Protein AF-A0A662ME35-F1 (afdb_monomer_lite)

Sequence (149 aa):
MRTAHGALLFLMISALLFSPSAVSDAGDVEVRGIPEDGRFVNPLNATVIYEDPGGDQATVSWILDGELVEEGYHIQRYIYPGKHNLTVRIENGNATVIERYFLLDPIPPPGWGEEPDRKGNELLFWSVFGAGALIFAAAAAWIWLRKAE

Structure (mmCIF, N/CA/C/O backbone):
data_AF-A0A662ME35-F1
#
_entry.id   AF-A0A662ME35-F1
#
loop_
_atom_site.group_PDB
_atom_site.id
_atom_site.type_symbol
_atom_site.label_atom_id
_atom_site.label_alt_id
_atom_site.label_comp_id
_atom_site.label_asym_id
_atom_site.label_entity_id
_atom_site.label_seq_id
_atom_site.pdbx_PDB_ins_code
_atom_site.Cartn_x
_atom_site.Cartn_y
_atom_site.Cartn_z
_atom_site.occupancy
_atom_site.B_iso_or_equiv
_atom_site.auth_seq_id
_atom_site.auth_comp_id
_atom_site.auth_asym_id
_atom_site.auth_atom_id
_atom_site.pdbx_PDB_model_num
ATOM 1 N N . MET A 1 1 ? -32.325 -41.000 -48.750 1.00 44.22 1 MET A N 1
ATOM 2 C CA . MET A 1 1 ? -30.963 -40.682 -49.233 1.00 44.22 1 MET A CA 1
ATOM 3 C C . MET A 1 1 ? -30.552 -39.346 -48.637 1.00 44.22 1 MET A C 1
ATOM 5 O O . MET A 1 1 ? -31.336 -38.412 -48.689 1.00 44.22 1 MET A O 1
ATOM 9 N N . ARG A 1 2 ? -29.398 -39.330 -47.965 1.00 45.84 2 ARG A N 1
ATOM 10 C CA . ARG A 1 2 ? -28.790 -38.207 -47.234 1.00 45.84 2 ARG A CA 1
ATOM 11 C C . ARG A 1 2 ? -28.033 -37.274 -48.187 1.00 45.84 2 ARG A C 1
ATOM 13 O O . ARG A 1 2 ? -27.289 -37.799 -49.004 1.00 45.84 2 ARG A O 1
ATOM 20 N N . THR A 1 3 ? -28.092 -35.966 -47.939 1.00 49.53 3 THR A N 1
ATOM 21 C CA . THR A 1 3 ? -27.040 -34.961 -48.235 1.00 49.53 3 THR A CA 1
ATOM 22 C C . THR A 1 3 ? -27.372 -33.706 -47.403 1.00 49.53 3 THR A C 1
ATOM 24 O O . THR A 1 3 ? -28.449 -33.147 -47.549 1.00 49.53 3 THR A O 1
ATOM 27 N N . ALA A 1 4 ? -26.691 -33.454 -46.275 1.00 45.53 4 ALA A N 1
ATOM 28 C CA . ALA A 1 4 ? -25.433 -32.690 -46.132 1.00 45.53 4 ALA A CA 1
ATOM 29 C C . ALA A 1 4 ? -25.625 -31.195 -46.486 1.00 45.53 4 ALA A C 1
ATOM 31 O O . ALA A 1 4 ? -25.846 -30.871 -47.642 1.00 45.53 4 ALA A O 1
ATOM 32 N N . HIS A 1 5 ? -25.825 -30.320 -45.489 1.00 47.62 5 HIS A N 1
ATOM 33 C CA . HIS A 1 5 ? -24.805 -29.530 -44.758 1.00 47.62 5 HIS A CA 1
ATOM 34 C C . HIS A 1 5 ? -24.275 -28.317 -45.539 1.00 47.62 5 HIS A C 1
ATOM 36 O O . HIS A 1 5 ? -23.724 -28.460 -46.622 1.00 47.62 5 HIS A O 1
ATOM 42 N N . GLY A 1 6 ? -24.379 -27.134 -44.927 1.00 42.69 6 GLY A N 1
ATOM 43 C CA . GLY A 1 6 ? -23.787 -25.897 -45.433 1.00 42.69 6 GLY A CA 1
ATOM 44 C C . GLY A 1 6 ? -24.026 -24.715 -44.496 1.00 42.69 6 GLY A C 1
ATOM 45 O O . GLY A 1 6 ? -24.664 -23.745 -44.886 1.00 42.69 6 GLY A O 1
ATOM 46 N N . ALA A 1 7 ? -23.571 -24.814 -43.243 1.00 50.91 7 ALA A N 1
ATOM 47 C CA . ALA A 1 7 ? -23.488 -23.665 -42.345 1.00 50.91 7 ALA A CA 1
ATOM 48 C C . ALA A 1 7 ? -22.246 -22.843 -42.724 1.00 50.91 7 ALA A C 1
ATOM 50 O O . ALA A 1 7 ? -21.119 -23.320 -42.599 1.00 50.91 7 ALA A O 1
ATOM 51 N N . LEU A 1 8 ? -22.465 -21.632 -43.233 1.00 51.22 8 LEU A N 1
ATOM 52 C CA . LEU A 1 8 ? -21.411 -20.692 -43.600 1.00 51.22 8 LEU A CA 1
ATOM 53 C C . LEU A 1 8 ? -20.933 -19.974 -42.325 1.00 51.22 8 LEU A C 1
ATOM 55 O O . LEU A 1 8 ? -21.588 -19.056 -41.837 1.00 51.22 8 LEU A O 1
ATOM 59 N N . LEU A 1 9 ? -19.818 -20.429 -41.754 1.00 48.69 9 LEU A N 1
ATOM 60 C CA . LEU A 1 9 ? -19.138 -19.769 -40.639 1.00 48.69 9 LEU A CA 1
ATOM 61 C C . LEU A 1 9 ? -18.216 -18.681 -41.209 1.00 48.69 9 LEU A C 1
ATOM 63 O O . LEU A 1 9 ? -17.213 -18.986 -41.852 1.00 48.69 9 LEU A O 1
ATOM 67 N N . PHE A 1 10 ? -18.571 -17.414 -41.003 1.00 44.53 10 PHE A N 1
ATOM 68 C CA . PHE A 1 10 ? -17.756 -16.267 -41.401 1.00 44.53 10 PHE A CA 1
ATOM 69 C C . PHE A 1 10 ? -16.682 -16.028 -40.330 1.00 44.53 10 PHE A C 1
ATOM 71 O O . PHE A 1 10 ? -16.975 -15.543 -39.239 1.00 44.53 10 PHE A O 1
ATOM 78 N N . LEU A 1 11 ? -15.442 -16.420 -40.622 1.00 49.62 11 LEU A N 1
ATOM 79 C CA . LEU A 1 11 ? -14.285 -16.240 -39.746 1.00 49.62 11 LEU A CA 1
ATOM 80 C C . LEU A 1 11 ? -13.530 -14.988 -40.217 1.00 49.62 11 LEU A C 1
ATOM 82 O O . LEU A 1 11 ? -12.777 -15.033 -41.186 1.00 49.62 11 LEU A O 1
ATOM 86 N N . MET A 1 12 ? -13.781 -13.847 -39.571 1.00 45.78 12 MET A N 1
ATOM 87 C CA . MET A 1 12 ? -12.988 -12.630 -39.769 1.00 45.78 12 MET A CA 1
ATOM 88 C C . MET A 1 12 ? -11.663 -12.793 -39.019 1.00 45.78 12 MET A C 1
ATOM 90 O O . MET A 1 12 ? -11.593 -12.599 -37.807 1.00 45.78 12 MET A O 1
ATOM 94 N N . ILE A 1 13 ? -10.613 -13.186 -39.739 1.00 47.09 13 ILE A N 1
ATOM 95 C CA . ILE A 1 13 ? -9.234 -13.133 -39.250 1.00 47.09 13 ILE A CA 1
ATOM 96 C C . ILE A 1 13 ? -8.767 -11.684 -39.405 1.00 47.09 13 ILE A C 1
ATOM 98 O O . ILE A 1 13 ? -8.378 -11.260 -40.492 1.00 47.09 13 ILE A O 1
ATOM 102 N N . SER A 1 14 ? -8.825 -10.910 -38.322 1.00 49.69 14 SER A N 1
ATOM 103 C CA . SER A 1 14 ? -8.124 -9.628 -38.244 1.00 49.69 14 SER A CA 1
ATOM 104 C C . SER A 1 14 ? -6.623 -9.899 -38.212 1.00 49.69 14 SER A C 1
ATOM 106 O O . SER A 1 14 ? -6.069 -10.282 -37.183 1.00 49.69 14 SER A O 1
ATOM 108 N N . ALA A 1 15 ? -5.964 -9.723 -39.356 1.00 42.25 15 ALA A N 1
ATOM 109 C CA . ALA A 1 15 ? -4.515 -9.670 -39.435 1.00 42.25 15 ALA A CA 1
ATOM 110 C C . ALA A 1 15 ? -4.035 -8.394 -38.723 1.00 42.25 15 ALA A C 1
ATOM 112 O O . ALA A 1 15 ? -4.117 -7.292 -39.265 1.00 42.25 15 ALA A O 1
ATOM 113 N N . LEU A 1 16 ? -3.573 -8.549 -37.481 1.00 42.66 16 LEU A N 1
ATOM 114 C CA . LEU A 1 16 ? -2.785 -7.543 -36.778 1.00 42.66 16 LEU A CA 1
ATOM 115 C C . LEU A 1 16 ? -1.498 -7.313 -37.575 1.00 42.66 16 LEU A C 1
ATOM 117 O O . LEU A 1 16 ? -0.634 -8.185 -37.660 1.00 42.66 16 LEU A O 1
ATOM 121 N N . LEU A 1 17 ? -1.401 -6.136 -38.188 1.00 43.69 17 LEU A N 1
ATOM 122 C CA . LEU A 1 17 ? -0.158 -5.598 -38.719 1.00 43.69 17 LEU A CA 1
ATOM 123 C C . LEU A 1 17 ? 0.825 -5.477 -37.550 1.00 43.69 17 LEU A C 1
ATOM 125 O O . LEU A 1 17 ? 0.705 -4.579 -36.719 1.00 43.69 17 LEU A O 1
ATOM 129 N N . PHE A 1 18 ? 1.782 -6.400 -37.474 1.00 39.28 18 PHE A N 1
ATOM 130 C CA . PHE A 1 18 ? 2.988 -6.203 -36.684 1.00 39.28 18 PHE A CA 1
ATOM 131 C C . PHE A 1 18 ? 3.767 -5.053 -37.324 1.00 39.28 18 PHE A C 1
ATOM 133 O O . PHE A 1 18 ? 4.498 -5.237 -38.297 1.00 39.28 18 PHE A O 1
ATOM 140 N N . SER A 1 19 ? 3.581 -3.847 -36.794 1.00 45.16 19 SER A N 1
ATOM 141 C CA . SER A 1 19 ? 4.576 -2.792 -36.939 1.00 45.16 19 SER A CA 1
ATOM 142 C C . SER A 1 19 ? 5.872 -3.302 -36.300 1.00 45.16 19 SER A C 1
ATOM 144 O O . SER A 1 19 ? 5.812 -3.783 -35.167 1.00 45.16 19 SER A O 1
ATOM 146 N N . PRO A 1 20 ? 7.037 -3.232 -36.967 1.00 45.72 20 PRO A N 1
ATOM 147 C CA . PRO A 1 20 ? 8.302 -3.442 -36.283 1.00 45.72 20 PRO A CA 1
ATOM 148 C C . PRO A 1 20 ? 8.425 -2.332 -35.239 1.00 45.72 20 PRO A C 1
ATOM 150 O O . PRO A 1 20 ? 8.589 -1.162 -35.586 1.00 45.72 20 PRO A O 1
ATOM 153 N N . SER A 1 21 ? 8.245 -2.687 -33.968 1.00 45.31 21 SER A N 1
ATOM 154 C CA . SER A 1 21 ? 8.472 -1.783 -32.850 1.00 45.31 21 SER A CA 1
ATOM 155 C C . SER A 1 21 ? 9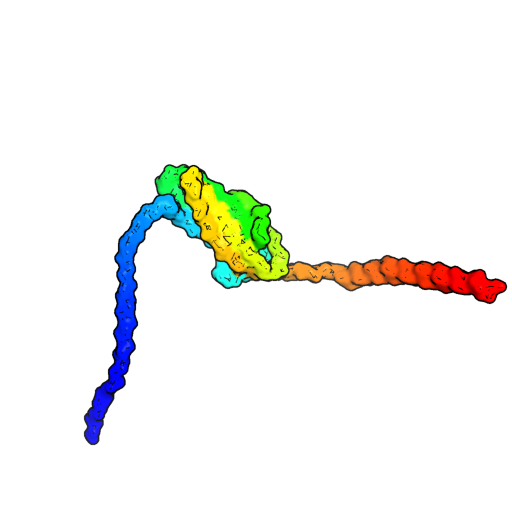.867 -1.196 -33.014 1.00 45.31 21 SER A C 1
ATOM 157 O O . SER A 1 21 ? 10.841 -1.942 -33.129 1.00 45.31 21 SER A O 1
ATOM 159 N N . ALA A 1 22 ? 9.965 0.134 -33.062 1.00 46.28 22 ALA A N 1
ATOM 160 C CA . ALA A 1 22 ? 11.230 0.796 -32.800 1.00 46.28 22 ALA A CA 1
ATOM 161 C C . ALA A 1 22 ? 11.783 0.172 -31.516 1.00 46.28 22 ALA A C 1
ATOM 163 O O . ALA A 1 22 ? 11.047 0.067 -30.534 1.00 46.28 22 ALA A O 1
ATOM 164 N N . VAL A 1 23 ? 13.023 -0.318 -31.560 1.00 45.53 23 VAL A N 1
ATOM 165 C CA . VAL A 1 23 ? 13.736 -0.769 -30.367 1.00 45.53 23 VAL A CA 1
ATOM 166 C C . VAL A 1 23 ? 13.788 0.447 -29.453 1.00 45.53 23 VAL A C 1
ATOM 168 O O . VAL A 1 23 ? 14.559 1.374 -29.689 1.00 45.53 23 VAL A O 1
ATOM 171 N N . SER A 1 24 ? 12.856 0.519 -28.506 1.00 53.28 24 SER A N 1
ATOM 172 C CA . SER A 1 24 ? 12.876 1.548 -27.490 1.00 53.28 24 SER A CA 1
ATOM 173 C C . SER A 1 24 ? 14.067 1.228 -26.610 1.00 53.28 24 SER A C 1
ATOM 175 O O . SER A 1 24 ? 14.124 0.146 -26.042 1.00 53.28 24 SER A O 1
ATOM 177 N N . ASP A 1 25 ? 14.971 2.186 -26.465 1.00 60.41 25 ASP A N 1
ATOM 178 C CA . ASP A 1 25 ? 16.050 2.174 -25.468 1.00 60.41 25 ASP A CA 1
ATOM 179 C C . ASP A 1 25 ? 15.512 2.208 -24.017 1.00 60.41 25 ASP A C 1
ATOM 181 O O . ASP A 1 25 ? 16.247 2.325 -23.046 1.00 60.41 25 ASP A O 1
ATOM 185 N N . ALA A 1 26 ? 14.188 2.127 -23.856 1.00 61.78 26 ALA A N 1
ATOM 186 C CA . ALA A 1 26 ? 13.556 1.792 -22.600 1.00 61.78 26 ALA A CA 1
ATOM 187 C C . ALA A 1 26 ? 13.866 0.322 -22.308 1.00 61.78 26 ALA A C 1
ATOM 189 O O . ALA A 1 26 ? 13.283 -0.569 -22.930 1.00 61.78 26 ALA A O 1
ATOM 190 N N . GLY A 1 27 ? 14.810 0.100 -21.394 1.00 70.94 27 GLY A N 1
ATOM 191 C CA . GLY A 1 27 ? 15.134 -1.212 -20.849 1.00 70.94 27 GLY A CA 1
ATOM 192 C C . GLY A 1 27 ? 13.896 -2.025 -20.465 1.00 70.94 27 GLY A C 1
ATOM 193 O O . GLY A 1 27 ? 12.822 -1.473 -20.197 1.00 70.94 27 GLY A O 1
ATOM 194 N N . ASP A 1 28 ? 14.036 -3.350 -20.450 1.00 85.38 28 ASP A N 1
ATOM 195 C CA . ASP A 1 28 ? 12.944 -4.212 -20.003 1.00 85.38 28 ASP A CA 1
ATOM 196 C C . ASP A 1 28 ? 12.735 -4.043 -18.492 1.00 85.38 28 ASP A C 1
ATOM 198 O O . ASP A 1 28 ? 13.691 -3.895 -17.721 1.00 85.38 28 ASP A O 1
ATOM 202 N N . VAL A 1 29 ? 11.468 -4.019 -18.073 1.00 90.56 29 VAL A N 1
ATOM 203 C CA . VAL A 1 29 ? 11.083 -3.786 -16.676 1.00 90.56 29 VAL A CA 1
ATOM 204 C C . VAL A 1 29 ? 10.116 -4.862 -16.232 1.00 90.56 29 VAL A C 1
ATOM 206 O O . VAL A 1 29 ? 8.944 -4.869 -16.627 1.00 90.56 29 VAL A O 1
ATOM 209 N N . GLU A 1 30 ? 10.587 -5.706 -15.324 1.00 94.00 30 GLU A N 1
ATOM 210 C CA . GLU A 1 30 ? 9.793 -6.749 -14.692 1.00 94.00 30 GLU A CA 1
ATOM 211 C C . GLU A 1 30 ? 9.641 -6.452 -13.196 1.00 94.00 30 GLU A C 1
ATOM 213 O O . GLU A 1 30 ? 10.616 -6.202 -12.488 1.00 94.00 30 GLU A O 1
ATOM 218 N N . VAL A 1 31 ? 8.408 -6.502 -12.688 1.00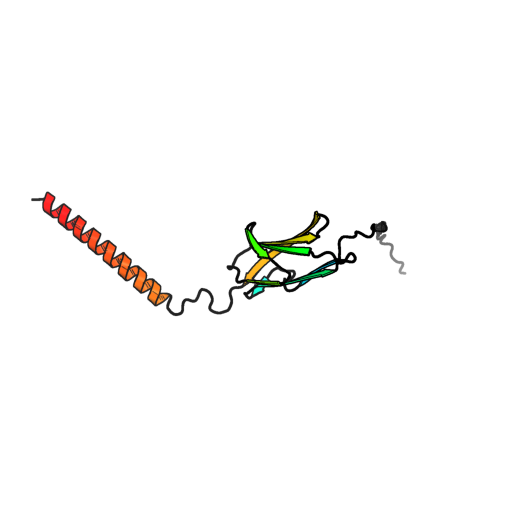 94.94 31 VAL A N 1
ATOM 219 C CA . VAL A 1 31 ? 8.135 -6.423 -11.246 1.00 94.94 31 VAL A CA 1
ATOM 220 C C . VAL A 1 31 ? 7.724 -7.808 -10.767 1.00 94.94 31 VAL A C 1
ATOM 222 O O . VAL A 1 31 ? 6.719 -8.354 -11.219 1.00 94.94 31 VAL A O 1
ATOM 225 N N . ARG A 1 32 ? 8.497 -8.384 -9.846 1.00 97.12 32 ARG A N 1
ATOM 226 C CA . ARG A 1 32 ? 8.252 -9.705 -9.255 1.00 97.12 32 ARG A CA 1
ATOM 227 C C . ARG A 1 32 ? 7.742 -9.582 -7.825 1.00 97.12 32 ARG A C 1
ATOM 229 O O . ARG A 1 32 ? 8.038 -8.612 -7.133 1.00 97.12 32 ARG A O 1
ATOM 236 N N . GLY A 1 33 ? 7.020 -10.602 -7.364 1.00 94.81 33 GLY A N 1
ATOM 237 C CA . GLY A 1 33 ? 6.506 -10.679 -5.988 1.00 94.81 33 GLY A CA 1
ATOM 238 C C . GLY A 1 33 ? 5.135 -10.030 -5.774 1.00 94.81 33 GLY A C 1
ATOM 239 O O . GLY A 1 33 ? 4.629 -10.043 -4.656 1.00 94.81 33 GLY A O 1
ATOM 240 N N . ILE A 1 34 ? 4.505 -9.519 -6.838 1.00 95.81 34 ILE A N 1
ATOM 241 C CA . ILE A 1 34 ? 3.119 -9.035 -6.822 1.00 95.81 34 ILE A CA 1
ATOM 242 C C . ILE A 1 34 ? 2.244 -10.042 -7.586 1.00 95.81 34 ILE A C 1
ATOM 244 O O . ILE A 1 34 ? 2.463 -10.233 -8.783 1.00 95.81 34 ILE A O 1
ATOM 248 N N . PRO A 1 35 ? 1.282 -10.712 -6.928 1.00 95.31 35 PRO A N 1
ATOM 249 C CA . PRO A 1 35 ? 0.323 -11.592 -7.595 1.00 95.31 35 PRO A CA 1
ATOM 250 C C . PRO A 1 35 ? -0.537 -10.839 -8.616 1.00 95.31 35 PRO A C 1
ATOM 252 O O . PRO A 1 35 ? -0.889 -9.682 -8.394 1.00 95.31 35 PRO A O 1
ATOM 255 N N . GLU A 1 36 ? -0.926 -11.500 -9.709 1.00 93.31 36 GLU A N 1
ATOM 256 C CA . GLU A 1 36 ? -1.744 -10.884 -10.771 1.00 93.31 36 GLU A CA 1
ATOM 257 C C . GLU A 1 36 ? -3.119 -10.410 -10.278 1.00 93.31 36 GLU A C 1
ATOM 259 O O . GLU A 1 36 ? -3.662 -9.430 -10.784 1.00 93.31 36 GLU A O 1
ATOM 264 N N . ASP A 1 37 ? -3.682 -11.089 -9.276 1.00 95.38 37 ASP A N 1
ATOM 265 C CA . ASP A 1 37 ? -4.944 -10.710 -8.639 1.00 95.38 37 ASP A CA 1
ATOM 266 C C . ASP A 1 37 ? -4.767 -9.664 -7.525 1.00 95.38 37 ASP A C 1
ATOM 268 O O . ASP A 1 37 ? -5.754 -9.225 -6.933 1.00 95.38 37 ASP A O 1
ATOM 272 N N . GLY A 1 38 ? -3.522 -9.274 -7.229 1.00 94.62 38 GLY A N 1
ATOM 273 C CA . GLY A 1 38 ? -3.175 -8.312 -6.189 1.00 94.62 38 GLY A CA 1
ATOM 274 C C . GLY A 1 38 ? -3.303 -8.836 -4.760 1.00 94.62 38 GLY A C 1
ATOM 275 O O . GLY A 1 38 ? -3.065 -8.077 -3.817 1.00 94.62 38 GLY A O 1
ATOM 276 N N . ARG A 1 39 ? -3.676 -10.108 -4.564 1.00 96.69 39 ARG A N 1
ATOM 277 C CA . ARG A 1 39 ? -3.960 -10.673 -3.240 1.00 96.69 39 ARG A CA 1
ATOM 278 C C . ARG A 1 39 ? -2.729 -11.363 -2.676 1.00 96.69 39 ARG A C 1
ATOM 280 O O . ARG A 1 39 ? -2.264 -12.364 -3.208 1.00 96.69 39 ARG A O 1
ATOM 287 N N . PHE A 1 40 ? -2.228 -10.877 -1.546 1.00 95.19 40 PHE A N 1
ATOM 288 C CA . PHE A 1 40 ? -1.058 -11.451 -0.875 1.00 95.19 40 PHE A CA 1
ATOM 289 C C . PHE A 1 40 ? -1.229 -11.441 0.644 1.00 95.19 40 PHE A C 1
ATOM 291 O O . PHE A 1 40 ? -1.984 -10.640 1.185 1.00 95.19 40 PHE A O 1
ATOM 298 N N . VAL A 1 41 ? -0.515 -12.323 1.344 1.00 95.25 41 VAL A N 1
ATOM 299 C CA . VAL A 1 41 ? -0.426 -12.279 2.810 1.00 95.25 41 VAL A CA 1
ATOM 300 C C . VAL A 1 41 ? 0.728 -11.363 3.185 1.00 95.25 41 VAL A C 1
ATOM 302 O O . VAL A 1 41 ? 1.829 -11.520 2.664 1.00 95.25 41 VAL A O 1
ATOM 305 N N . ASN A 1 42 ? 0.477 -10.413 4.081 1.00 93.56 42 ASN A N 1
ATOM 306 C CA . ASN A 1 42 ? 1.510 -9.488 4.537 1.00 93.56 42 ASN A CA 1
ATOM 307 C C . ASN A 1 42 ? 2.749 -10.198 5.129 1.00 93.56 42 ASN A C 1
ATOM 309 O O . ASN A 1 42 ? 2.601 -11.236 5.782 1.00 93.56 42 ASN A O 1
ATOM 313 N N . PRO A 1 43 ? 3.947 -9.589 5.012 1.00 95.12 43 PRO A N 1
ATOM 314 C CA . PRO A 1 43 ? 4.226 -8.316 4.333 1.00 95.12 43 PRO A CA 1
ATOM 315 C C . PRO A 1 43 ? 4.301 -8.456 2.803 1.00 95.12 43 PRO A C 1
ATOM 317 O O . PRO A 1 43 ? 4.634 -9.523 2.290 1.00 95.12 43 PRO A O 1
ATOM 320 N N . LEU A 1 44 ? 4.058 -7.359 2.078 1.00 96.69 44 LEU A N 1
ATOM 321 C CA . LEU A 1 44 ? 4.417 -7.264 0.662 1.00 96.69 44 LEU A CA 1
ATOM 322 C C . LEU A 1 44 ? 5.927 -7.465 0.536 1.00 96.69 44 LEU A C 1
ATOM 324 O O . LEU A 1 44 ? 6.683 -6.814 1.254 1.00 96.69 44 LEU A O 1
ATOM 328 N N . ASN A 1 45 ? 6.347 -8.346 -0.369 1.00 97.38 45 ASN A N 1
ATOM 329 C CA . ASN A 1 45 ? 7.746 -8.607 -0.679 1.00 97.38 45 ASN A CA 1
ATOM 330 C C . ASN A 1 45 ? 7.902 -8.636 -2.202 1.00 97.38 45 ASN A C 1
ATOM 332 O O . ASN A 1 45 ? 7.516 -9.614 -2.846 1.00 97.38 45 ASN A O 1
ATOM 336 N N . ALA A 1 46 ? 8.406 -7.540 -2.764 1.00 97.62 46 ALA A N 1
ATOM 337 C CA . ALA A 1 46 ? 8.483 -7.345 -4.203 1.00 97.62 46 ALA A CA 1
ATOM 338 C C . ALA A 1 46 ? 9.849 -6.799 -4.624 1.00 97.62 46 ALA A C 1
ATOM 340 O O . ALA A 1 46 ? 10.533 -6.108 -3.866 1.00 97.62 46 ALA A O 1
ATOM 341 N N . THR A 1 47 ? 10.229 -7.116 -5.858 1.00 98.12 47 THR A N 1
ATOM 342 C CA . THR A 1 47 ? 11.513 -6.722 -6.439 1.00 98.12 47 THR A CA 1
ATOM 343 C C . THR A 1 47 ? 11.306 -6.267 -7.876 1.00 98.12 47 THR A C 1
ATOM 345 O O . THR A 1 47 ? 10.609 -6.930 -8.645 1.00 98.12 47 THR A O 1
ATOM 348 N N . VAL A 1 48 ? 11.934 -5.156 -8.244 1.00 96.81 48 VAL A N 1
ATOM 349 C CA . VAL A 1 48 ? 12.029 -4.673 -9.622 1.00 96.81 48 VAL A CA 1
ATOM 350 C C . VAL A 1 48 ? 13.312 -5.206 -10.240 1.00 96.81 48 VAL A C 1
ATOM 352 O O . VAL A 1 48 ? 14.390 -5.087 -9.659 1.00 96.81 48 VAL A O 1
ATOM 355 N N . ILE A 1 49 ? 13.188 -5.777 -11.430 1.00 94.62 49 ILE A N 1
ATOM 356 C CA . ILE A 1 49 ? 14.302 -6.135 -12.298 1.00 94.62 49 ILE A CA 1
ATOM 357 C C . ILE A 1 49 ? 14.263 -5.160 -13.467 1.00 94.62 49 ILE A C 1
ATOM 359 O O . ILE A 1 49 ? 13.259 -5.064 -14.173 1.00 94.62 49 ILE A O 1
ATOM 363 N N . TYR A 1 50 ? 15.346 -4.407 -13.614 1.00 91.75 50 TYR A N 1
ATOM 364 C CA . TYR A 1 50 ? 15.536 -3.418 -14.663 1.00 91.75 50 TYR A CA 1
ATOM 365 C C . TYR A 1 50 ? 16.831 -3.751 -15.395 1.00 91.75 50 TYR A C 1
ATOM 367 O O . TYR A 1 50 ? 17.885 -3.845 -14.761 1.00 91.75 50 TYR A O 1
ATOM 375 N N . GLU A 1 51 ? 16.748 -3.943 -16.707 1.00 89.06 51 GLU A N 1
ATOM 376 C CA . GLU A 1 51 ? 17.916 -4.163 -17.559 1.00 89.06 51 GLU A CA 1
ATOM 377 C C . GLU A 1 51 ? 18.082 -2.981 -18.512 1.00 89.06 51 GLU A C 1
ATOM 379 O O . GLU A 1 51 ? 17.289 -2.810 -19.435 1.00 89.06 51 GLU A O 1
ATOM 384 N N . ASP A 1 52 ? 19.121 -2.174 -18.286 1.00 84.88 52 ASP A N 1
ATOM 385 C CA . ASP A 1 52 ? 19.482 -1.044 -19.144 1.00 84.88 52 ASP A CA 1
ATOM 386 C C . ASP A 1 52 ? 20.603 -1.436 -20.119 1.00 84.88 52 ASP A C 1
ATOM 388 O O . ASP A 1 52 ? 21.730 -1.689 -19.674 1.00 84.88 52 ASP A O 1
ATOM 392 N N . PRO A 1 53 ? 20.356 -1.467 -21.440 1.00 81.38 53 PRO A N 1
ATOM 393 C CA . PRO A 1 53 ? 21.411 -1.695 -22.425 1.00 81.38 53 PRO A CA 1
ATOM 394 C C . PRO A 1 53 ? 22.519 -0.628 -22.397 1.00 81.38 53 PRO A C 1
ATOM 396 O O . PRO A 1 53 ? 23.662 -0.932 -22.744 1.00 81.38 53 PRO A O 1
ATOM 399 N N . GLY A 1 54 ? 22.197 0.605 -21.990 1.00 84.25 54 GLY A N 1
ATOM 400 C CA . GLY A 1 54 ? 23.126 1.730 -21.868 1.00 84.25 54 GLY A CA 1
ATOM 401 C C . GLY A 1 54 ? 23.943 1.723 -20.574 1.00 84.25 54 GLY A C 1
ATOM 402 O O . GLY A 1 54 ? 24.955 2.417 -20.486 1.00 84.25 54 GLY A O 1
ATOM 403 N N . GLY A 1 55 ? 23.556 0.900 -19.593 1.00 82.31 55 GLY A N 1
ATOM 404 C CA . GLY A 1 55 ? 24.245 0.777 -18.306 1.00 82.31 55 GLY A CA 1
ATOM 405 C C . GLY A 1 55 ? 24.017 1.951 -17.349 1.00 82.31 55 GLY A C 1
ATOM 406 O O . GLY A 1 55 ? 24.736 2.066 -16.352 1.00 82.31 55 GLY A O 1
ATOM 407 N N . ASP A 1 56 ? 23.037 2.810 -17.631 1.00 87.56 56 ASP A N 1
ATOM 408 C CA . ASP A 1 56 ? 22.656 3.896 -16.737 1.00 87.56 56 ASP A CA 1
ATOM 409 C C . ASP A 1 56 ? 22.011 3.343 -15.457 1.00 87.56 56 ASP A C 1
ATOM 411 O O . ASP A 1 56 ? 21.299 2.336 -15.451 1.00 87.56 56 ASP A O 1
ATOM 415 N N . GLN A 1 57 ? 22.268 4.009 -14.329 1.00 88.19 57 GLN A N 1
ATOM 416 C CA . GLN A 1 57 ? 21.584 3.675 -13.083 1.00 88.19 57 GLN A CA 1
ATOM 417 C C . GLN A 1 57 ? 20.148 4.197 -13.137 1.00 88.19 57 GLN A C 1
ATOM 419 O O . GLN A 1 57 ? 19.924 5.379 -13.402 1.00 88.19 57 GLN A O 1
ATOM 424 N N . ALA A 1 58 ? 19.182 3.327 -12.839 1.00 92.06 58 ALA A N 1
ATOM 425 C CA . ALA A 1 58 ? 17.801 3.736 -12.637 1.00 92.06 58 ALA A CA 1
ATOM 426 C C . ALA A 1 58 ? 17.491 3.976 -11.159 1.00 92.06 58 ALA A C 1
ATOM 428 O O . ALA A 1 58 ? 17.971 3.266 -10.266 1.00 92.06 58 ALA A O 1
ATOM 429 N N . THR A 1 59 ? 16.627 4.957 -10.927 1.00 95.31 59 THR A N 1
ATOM 430 C CA . THR A 1 59 ? 15.996 5.221 -9.639 1.00 95.31 59 THR A CA 1
ATOM 431 C C . THR A 1 59 ? 14.629 4.553 -9.633 1.00 95.31 59 THR A C 1
ATOM 433 O O . THR A 1 59 ? 13.808 4.804 -10.513 1.00 95.31 59 THR A O 1
ATOM 436 N N . VAL A 1 60 ? 14.379 3.697 -8.644 1.00 97.00 60 VAL A N 1
ATOM 437 C CA . VAL A 1 60 ? 13.091 3.020 -8.454 1.00 97.00 60 VAL A CA 1
ATOM 438 C C . VAL A 1 60 ? 12.411 3.604 -7.223 1.00 97.00 60 VAL A C 1
ATOM 440 O O . VAL A 1 60 ? 12.997 3.614 -6.142 1.00 97.00 60 VAL A O 1
ATOM 443 N N . SER A 1 61 ? 11.170 4.050 -7.381 1.00 98.06 61 SER A N 1
ATOM 444 C CA . SER A 1 61 ? 10.335 4.592 -6.313 1.00 98.06 61 SER A CA 1
ATOM 445 C C . SER A 1 61 ? 9.048 3.782 -6.193 1.00 98.06 61 SER A C 1
ATOM 447 O O . SER A 1 61 ? 8.332 3.569 -7.176 1.00 98.06 61 SER A O 1
ATOM 449 N N . TRP A 1 62 ? 8.732 3.362 -4.973 1.00 98.31 62 TRP A N 1
ATOM 450 C CA . TRP A 1 62 ? 7.485 2.687 -4.632 1.00 98.31 62 TRP A CA 1
ATOM 451 C C . TRP A 1 62 ? 6.526 3.716 -4.043 1.00 98.31 62 TRP A C 1
ATOM 453 O O . TRP A 1 62 ? 6.849 4.367 -3.049 1.00 98.31 62 TRP A O 1
ATOM 463 N N . ILE A 1 63 ? 5.352 3.877 -4.644 1.00 98.62 63 ILE A N 1
ATOM 464 C CA . ILE A 1 63 ? 4.358 4.880 -4.254 1.00 98.62 63 ILE A CA 1
ATOM 465 C C . ILE A 1 63 ? 3.059 4.148 -3.916 1.00 98.62 63 ILE A C 1
ATOM 467 O O . ILE A 1 63 ? 2.477 3.500 -4.780 1.00 98.62 63 ILE A O 1
ATOM 471 N N . LEU A 1 64 ? 2.598 4.239 -2.672 1.00 98.31 64 LEU A N 1
ATOM 472 C CA . LEU A 1 64 ? 1.369 3.598 -2.203 1.00 98.31 64 LEU A CA 1
ATOM 473 C C . LEU A 1 64 ? 0.314 4.671 -1.945 1.00 98.31 64 LEU A C 1
ATOM 475 O O . LEU A 1 64 ? 0.557 5.604 -1.187 1.00 98.31 64 LEU A O 1
ATOM 479 N N . ASP A 1 65 ? -0.839 4.556 -2.597 1.00 98.12 65 ASP A N 1
ATOM 480 C CA . ASP A 1 65 ? -1.962 5.498 -2.487 1.00 98.12 65 ASP A CA 1
ATOM 481 C C . ASP A 1 65 ? -1.566 6.969 -2.731 1.00 98.12 65 ASP A C 1
ATOM 483 O O . ASP A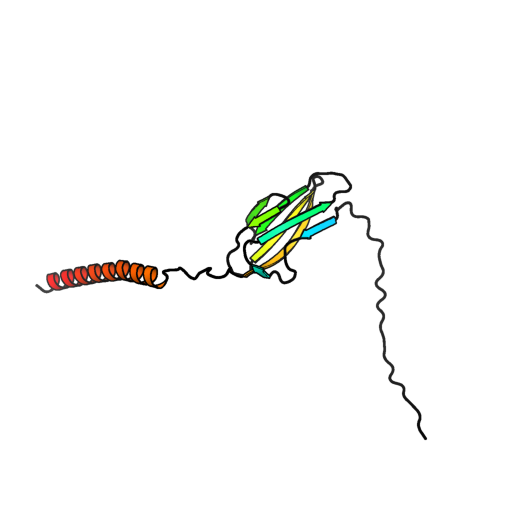 1 65 ? -2.154 7.900 -2.183 1.00 98.12 65 ASP A O 1
ATOM 487 N N . GLY A 1 66 ? -0.567 7.180 -3.593 1.00 97.81 66 GLY A N 1
ATOM 488 C CA . GLY A 1 66 ? -0.039 8.501 -3.940 1.00 97.81 66 GLY A CA 1
ATOM 489 C C . GLY A 1 66 ? 1.077 9.019 -3.027 1.00 97.81 66 GLY A C 1
ATOM 490 O O . GLY A 1 66 ? 1.622 10.084 -3.305 1.00 97.81 66 GLY A O 1
ATOM 491 N N . GLU A 1 67 ? 1.460 8.281 -1.984 1.00 98.12 67 GLU A N 1
ATOM 492 C CA . GLU A 1 67 ? 2.568 8.629 -1.090 1.00 98.12 67 GLU A CA 1
ATOM 493 C C . GLU A 1 67 ? 3.823 7.813 -1.423 1.00 98.12 67 GLU A C 1
ATOM 495 O O . GLU A 1 67 ? 3.749 6.602 -1.622 1.00 98.12 67 GLU A O 1
ATOM 500 N N . LEU A 1 68 ? 4.990 8.462 -1.475 1.00 98.12 68 LEU A N 1
ATOM 501 C CA . LEU A 1 68 ? 6.269 7.763 -1.608 1.00 98.12 68 LEU A CA 1
ATOM 502 C C . LEU A 1 68 ? 6.531 6.946 -0.341 1.00 98.12 68 LEU A C 1
ATOM 504 O O . LEU A 1 68 ? 6.647 7.499 0.751 1.00 98.12 68 LEU A O 1
ATOM 508 N N . VAL A 1 69 ? 6.646 5.631 -0.498 1.00 97.94 69 VAL A N 1
ATOM 509 C CA . VAL A 1 69 ? 6.776 4.704 0.626 1.00 97.94 69 VAL A CA 1
ATOM 510 C C . VAL A 1 69 ? 8.161 4.093 0.777 1.00 97.94 69 VAL A C 1
ATOM 512 O O . VAL A 1 69 ? 8.525 3.736 1.896 1.00 97.94 69 VAL A O 1
ATOM 515 N N . GLU A 1 70 ? 8.902 3.942 -0.317 1.00 98.00 70 GLU A N 1
ATOM 516 C CA . GLU A 1 70 ? 10.245 3.356 -0.325 1.00 98.00 70 GLU A CA 1
ATOM 517 C C . GLU A 1 70 ? 10.977 3.722 -1.624 1.00 98.00 70 GLU A C 1
ATOM 519 O O . GLU A 1 70 ? 10.342 3.956 -2.658 1.00 98.00 70 GLU A O 1
ATOM 524 N N . GLU A 1 71 ? 12.308 3.704 -1.590 1.00 97.75 71 GLU A N 1
ATOM 525 C CA . GLU A 1 71 ? 13.168 3.810 -2.772 1.00 97.75 71 GLU A CA 1
ATOM 526 C C . GLU A 1 71 ? 14.089 2.587 -2.895 1.00 97.75 71 GLU A C 1
ATOM 528 O O . GLU A 1 71 ? 14.515 1.994 -1.906 1.00 97.75 71 GLU A O 1
ATOM 533 N N . GLY A 1 72 ? 14.424 2.214 -4.130 1.00 97.00 72 GLY A N 1
ATOM 534 C CA . GLY A 1 72 ? 15.307 1.093 -4.449 1.00 97.00 72 GLY A CA 1
ATOM 535 C C . GLY A 1 72 ? 14.599 -0.090 -5.109 1.00 97.00 72 GLY A C 1
ATOM 536 O O . GLY A 1 72 ? 13.385 -0.120 -5.282 1.00 97.00 72 GLY A O 1
ATOM 537 N N . TYR A 1 73 ? 15.381 -1.092 -5.509 1.00 96.75 73 TYR A N 1
ATOM 538 C CA . TYR A 1 73 ? 14.904 -2.221 -6.321 1.00 96.75 73 TYR A CA 1
ATOM 539 C C . TYR A 1 73 ? 14.088 -3.258 -5.544 1.00 96.75 73 TYR A C 1
ATOM 541 O O . TYR A 1 73 ? 13.510 -4.152 -6.152 1.00 96.75 73 TYR A O 1
ATOM 549 N N . HIS A 1 74 ? 14.040 -3.171 -4.218 1.00 97.94 74 HIS A N 1
ATOM 550 C CA . HIS A 1 74 ? 13.383 -4.148 -3.360 1.00 97.94 74 HIS A CA 1
ATOM 551 C C . HIS A 1 74 ? 12.561 -3.444 -2.287 1.00 97.94 74 HIS A C 1
ATOM 553 O O . HIS A 1 74 ? 13.036 -2.481 -1.691 1.00 97.94 74 HIS A O 1
ATOM 559 N N . ILE A 1 75 ? 11.363 -3.958 -2.013 1.00 97.94 75 ILE A N 1
ATOM 560 C CA . ILE A 1 75 ? 10.508 -3.485 -0.928 1.00 97.94 75 ILE A CA 1
ATOM 561 C C . ILE A 1 75 ? 10.042 -4.657 -0.069 1.00 97.94 75 ILE A C 1
ATOM 563 O O . ILE A 1 75 ? 9.603 -5.693 -0.575 1.00 97.94 75 ILE A O 1
ATOM 567 N N . GLN A 1 76 ? 10.071 -4.447 1.246 1.00 97.69 76 GLN A N 1
ATOM 568 C CA . GLN A 1 76 ? 9.379 -5.288 2.209 1.00 97.69 76 GLN A CA 1
ATOM 569 C C . GLN A 1 76 ? 8.538 -4.410 3.138 1.00 97.69 76 GLN A C 1
ATOM 571 O O . GLN A 1 76 ? 9.080 -3.693 3.977 1.00 97.69 76 GLN A O 1
ATOM 576 N N . ARG A 1 77 ? 7.207 -4.442 2.999 1.00 95.50 77 ARG A N 1
ATOM 577 C CA . ARG A 1 77 ? 6.319 -3.526 3.735 1.00 95.50 77 ARG A CA 1
ATOM 578 C C . ARG A 1 77 ? 5.021 -4.191 4.176 1.00 95.50 77 ARG A C 1
ATOM 580 O O . ARG A 1 77 ? 4.377 -4.899 3.410 1.00 95.50 77 ARG A O 1
ATOM 587 N N . TYR A 1 78 ? 4.613 -3.915 5.412 1.00 95.44 78 TYR A N 1
ATOM 588 C CA . TYR A 1 78 ? 3.269 -4.237 5.888 1.00 95.44 78 TYR A CA 1
ATOM 589 C C . TYR A 1 78 ? 2.278 -3.194 5.374 1.00 95.44 78 TYR A C 1
ATOM 591 O O . TYR A 1 78 ? 2.468 -1.998 5.596 1.00 95.44 78 TYR A O 1
ATOM 599 N N . ILE A 1 79 ? 1.227 -3.652 4.701 1.00 95.50 79 ILE A N 1
ATOM 600 C CA . ILE A 1 79 ? 0.147 -2.815 4.178 1.00 95.50 79 ILE A CA 1
ATOM 601 C C . ILE A 1 79 ? -1.135 -3.193 4.914 1.00 95.50 79 ILE A C 1
ATOM 603 O O . ILE A 1 79 ? -1.425 -4.376 5.103 1.00 95.50 79 ILE A O 1
ATOM 607 N N . TYR A 1 80 ? -1.887 -2.195 5.372 1.00 92.38 80 TYR A N 1
ATOM 608 C CA . TYR A 1 80 ? -3.157 -2.435 6.052 1.00 92.38 80 TYR A CA 1
ATOM 609 C C . TYR A 1 80 ? -4.128 -3.224 5.149 1.00 92.38 80 TYR A C 1
ATOM 611 O O . TYR A 1 80 ? -4.052 -3.117 3.928 1.00 92.38 80 TYR A O 1
ATOM 619 N N . PRO A 1 81 ? -5.031 -4.045 5.712 1.00 91.19 81 PRO A N 1
ATOM 620 C CA . PRO A 1 81 ? -6.073 -4.686 4.918 1.00 91.19 81 PRO A CA 1
ATOM 621 C C . PRO A 1 81 ? -6.971 -3.651 4.231 1.00 91.19 81 PRO A C 1
ATOM 623 O O . PRO A 1 81 ? -7.425 -2.699 4.869 1.00 91.19 81 PRO A O 1
ATOM 626 N N . GLY A 1 82 ? -7.274 -3.872 2.954 1.00 93.50 82 GLY A N 1
ATOM 627 C CA . GLY A 1 82 ? -8.048 -2.945 2.131 1.00 93.50 82 GLY A CA 1
ATOM 628 C C . GLY A 1 82 ? -7.561 -2.927 0.685 1.00 93.50 82 GLY A C 1
ATOM 629 O O . GLY A 1 82 ? -6.578 -3.572 0.343 1.00 93.50 82 GLY A O 1
ATOM 630 N N . LYS A 1 83 ? -8.249 -2.179 -0.180 1.00 96.69 83 LYS A N 1
ATOM 631 C CA . LYS A 1 83 ? -7.782 -1.971 -1.555 1.00 96.69 83 LYS A CA 1
ATOM 632 C C . LYS A 1 83 ? -6.815 -0.798 -1.593 1.00 96.69 83 LYS A C 1
ATOM 634 O O . LYS A 1 83 ? -7.205 0.301 -1.208 1.00 96.69 83 LYS A O 1
ATOM 639 N N . HIS A 1 84 ? -5.617 -1.031 -2.112 1.00 97.94 84 HIS A N 1
ATOM 640 C CA . HIS A 1 84 ? -4.566 -0.024 -2.237 1.00 97.94 84 HIS A CA 1
ATOM 641 C C . HIS A 1 84 ? -4.077 0.073 -3.680 1.00 97.94 84 HIS A C 1
ATOM 643 O O . HIS A 1 84 ? -4.084 -0.918 -4.412 1.00 97.94 84 HIS A O 1
ATOM 649 N N . ASN A 1 85 ? -3.645 1.259 -4.097 1.00 98.19 85 ASN A N 1
ATOM 650 C CA . ASN A 1 85 ? -3.015 1.463 -5.397 1.00 98.19 85 ASN A CA 1
ATOM 651 C C . ASN A 1 85 ? -1.504 1.602 -5.210 1.00 98.19 85 ASN A C 1
ATOM 653 O O . ASN A 1 85 ? -1.041 2.562 -4.595 1.00 98.19 85 ASN A O 1
ATOM 657 N N . LEU A 1 86 ? -0.741 0.650 -5.735 1.00 98.19 86 LEU A N 1
ATOM 658 C CA . LEU A 1 86 ? 0.713 0.713 -5.759 1.00 98.19 86 LEU A CA 1
ATOM 659 C C . LEU A 1 86 ? 1.176 1.143 -7.150 1.00 98.19 86 LEU A C 1
ATOM 661 O O . LEU A 1 86 ? 0.952 0.441 -8.136 1.00 98.19 86 LEU A O 1
ATOM 665 N N . THR A 1 87 ? 1.891 2.258 -7.205 1.00 98.25 87 THR A N 1
ATOM 666 C CA . THR A 1 87 ? 2.612 2.711 -8.389 1.00 98.25 87 THR A CA 1
ATOM 667 C C . THR A 1 87 ? 4.100 2.451 -8.192 1.00 98.25 87 THR A C 1
ATOM 669 O O . THR A 1 87 ? 4.703 2.920 -7.227 1.00 98.25 87 THR A O 1
ATOM 672 N N . VAL A 1 88 ? 4.709 1.720 -9.119 1.00 97.25 88 VAL A N 1
ATOM 673 C CA . VAL A 1 88 ? 6.164 1.578 -9.217 1.00 97.25 88 VAL A CA 1
ATOM 674 C C . VAL A 1 88 ? 6.633 2.521 -10.310 1.00 97.25 88 VAL A C 1
ATOM 676 O O . VAL A 1 88 ? 6.247 2.359 -11.470 1.00 97.25 88 VAL A O 1
ATOM 679 N N . ARG A 1 89 ? 7.437 3.515 -9.937 1.00 96.56 89 ARG A N 1
ATOM 680 C CA . ARG A 1 89 ? 8.008 4.501 -10.853 1.00 96.56 89 ARG A CA 1
ATOM 681 C C . ARG A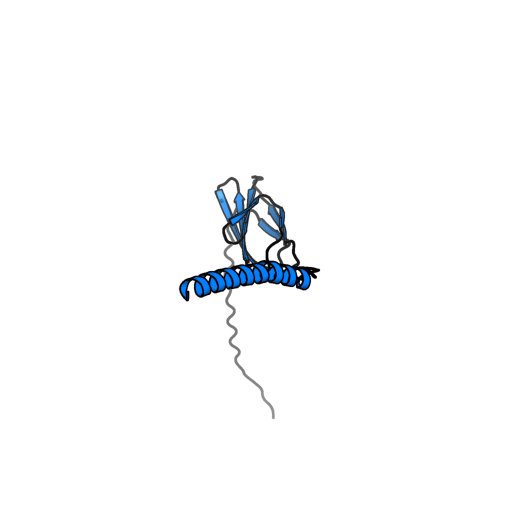 1 89 ? 9.498 4.227 -11.015 1.00 96.56 89 ARG A C 1
ATOM 683 O O . ARG A 1 89 ? 10.228 4.218 -10.031 1.00 96.56 89 ARG A O 1
ATOM 690 N N . ILE A 1 90 ? 9.933 4.002 -12.247 1.00 95.19 90 ILE A N 1
ATOM 691 C CA . ILE A 1 90 ? 11.331 3.799 -12.620 1.00 95.19 90 ILE A CA 1
ATOM 692 C C . ILE A 1 90 ? 11.753 4.995 -13.465 1.00 95.19 90 ILE A C 1
ATOM 694 O O . ILE A 1 90 ? 11.148 5.265 -14.501 1.00 95.19 90 ILE A O 1
ATOM 698 N N . GLU A 1 91 ? 12.769 5.718 -13.020 1.00 93.44 91 GLU A N 1
ATOM 699 C CA . GLU A 1 91 ? 13.356 6.839 -13.745 1.00 93.44 91 GLU A CA 1
ATOM 700 C C . GLU A 1 91 ? 14.777 6.464 -14.152 1.00 93.44 91 GLU A C 1
ATOM 702 O O . GLU A 1 91 ? 15.634 6.239 -13.294 1.00 93.44 91 GLU A O 1
ATOM 707 N N . ASN A 1 92 ? 15.019 6.356 -15.459 1.00 86.88 92 ASN A N 1
ATOM 708 C CA . ASN A 1 92 ? 16.375 6.194 -15.971 1.00 86.88 92 ASN A CA 1
ATOM 709 C C . ASN A 1 92 ? 17.053 7.570 -16.071 1.00 86.88 92 ASN A C 1
ATOM 711 O O . ASN A 1 92 ? 16.386 8.591 -16.257 1.00 86.88 92 ASN A O 1
ATOM 715 N N . GLY A 1 93 ? 18.381 7.619 -15.942 1.00 80.00 93 GLY A N 1
ATOM 716 C CA . GLY A 1 93 ? 19.155 8.872 -15.935 1.00 80.00 93 GLY A CA 1
ATOM 717 C C . GLY A 1 93 ? 18.954 9.783 -17.160 1.00 80.00 93 GLY A C 1
ATOM 718 O O . GLY A 1 93 ? 19.322 10.954 -17.116 1.00 80.00 93 GLY A O 1
ATOM 719 N N . ASN A 1 94 ? 18.310 9.279 -18.218 1.00 81.44 94 ASN A N 1
ATOM 720 C CA . ASN A 1 94 ? 17.945 10.001 -19.438 1.00 81.44 94 ASN A CA 1
ATOM 721 C C . ASN A 1 94 ? 16.529 10.609 -19.398 1.00 81.44 94 ASN A C 1
ATOM 723 O O . ASN A 1 94 ? 15.971 10.950 -20.442 1.00 81.44 94 ASN A O 1
ATOM 727 N N . ALA A 1 95 ? 15.943 10.755 -18.205 1.00 75.75 95 ALA A N 1
ATOM 728 C CA . ALA A 1 95 ? 14.611 11.318 -17.962 1.00 75.75 95 ALA A CA 1
ATOM 729 C C . ALA A 1 95 ? 13.447 10.523 -18.587 1.00 75.75 95 ALA A C 1
ATOM 731 O O . ALA A 1 95 ? 12.333 11.043 -18.709 1.00 75.75 95 ALA A O 1
ATOM 732 N N . THR A 1 96 ? 13.663 9.257 -18.962 1.00 87.00 96 THR A N 1
ATOM 733 C CA . THR A 1 96 ? 12.553 8.358 -19.298 1.00 87.00 96 THR A CA 1
ATOM 734 C C . THR A 1 96 ? 11.960 7.837 -18.001 1.00 87.00 96 THR A C 1
ATOM 736 O O . THR A 1 96 ? 12.650 7.233 -17.180 1.00 87.00 96 THR A O 1
ATOM 739 N N . VAL A 1 97 ? 10.662 8.068 -17.829 1.00 91.88 97 VAL A N 1
ATOM 740 C CA . VAL A 1 97 ? 9.906 7.595 -16.672 1.00 91.88 97 VAL A CA 1
ATOM 741 C C . VAL A 1 97 ? 8.990 6.464 -17.115 1.00 91.88 97 VAL A C 1
ATOM 743 O O . VAL A 1 97 ? 8.167 6.630 -18.017 1.00 91.88 97 VAL A O 1
ATOM 746 N N . ILE A 1 98 ? 9.131 5.311 -16.470 1.00 92.31 98 ILE A N 1
ATOM 747 C CA . ILE A 1 98 ? 8.291 4.134 -16.665 1.00 92.31 98 ILE A CA 1
ATOM 748 C C . ILE A 1 98 ? 7.470 3.937 -15.397 1.00 92.31 98 ILE A C 1
ATOM 750 O O . ILE A 1 98 ? 8.019 3.817 -14.305 1.00 92.31 98 ILE A O 1
ATOM 754 N N . GLU A 1 99 ? 6.151 3.862 -15.544 1.00 95.31 99 GLU A N 1
ATOM 755 C CA . GLU A 1 99 ? 5.248 3.577 -14.431 1.00 95.31 99 GLU A CA 1
ATOM 756 C C . GLU A 1 99 ? 4.540 2.234 -14.623 1.00 95.31 99 GLU A C 1
ATOM 758 O O . GLU A 1 99 ? 4.202 1.814 -15.741 1.00 95.31 99 GLU A O 1
ATOM 763 N N . ARG A 1 100 ? 4.331 1.538 -13.507 1.00 95.00 100 ARG A N 1
ATOM 764 C CA . ARG A 1 100 ? 3.528 0.319 -13.407 1.00 95.00 100 ARG A CA 1
ATOM 765 C C . ARG A 1 100 ? 2.550 0.476 -12.256 1.00 95.00 100 ARG A C 1
ATOM 767 O O . ARG A 1 100 ? 2.937 0.923 -11.183 1.00 95.00 100 ARG A O 1
ATOM 774 N N . TYR A 1 101 ? 1.304 0.090 -12.491 1.00 96.75 101 TYR A N 1
ATOM 775 C CA . TYR A 1 101 ? 0.214 0.242 -11.535 1.00 96.75 101 TYR A CA 1
ATOM 776 C C . TYR A 1 101 ? -0.295 -1.131 -11.113 1.00 96.75 101 TYR A C 1
ATOM 778 O O . TYR A 1 101 ? -0.569 -1.977 -11.965 1.00 96.75 101 TYR A O 1
ATOM 786 N N . PHE A 1 102 ? -0.451 -1.329 -9.809 1.00 97.25 102 PHE A N 1
ATOM 787 C CA . PHE A 1 102 ? -0.933 -2.566 -9.213 1.00 97.25 102 PHE A CA 1
ATOM 788 C C . PHE A 1 102 ? -2.047 -2.249 -8.221 1.00 97.25 102 PHE A C 1
ATOM 790 O O . PHE A 1 102 ? -1.874 -1.442 -7.308 1.00 97.25 102 PHE A O 1
ATOM 797 N N . LEU A 1 103 ? -3.189 -2.914 -8.379 1.00 98.00 103 LEU A N 1
ATOM 798 C CA . LEU A 1 103 ? -4.234 -2.898 -7.365 1.00 98.00 103 LEU A CA 1
ATOM 799 C C . LEU A 1 103 ? -3.918 -3.993 -6.349 1.00 98.00 103 LEU A C 1
ATOM 801 O O . LEU A 1 103 ? -3.911 -5.167 -6.699 1.00 98.00 103 LEU A O 1
ATOM 805 N N . LEU A 1 104 ? -3.651 -3.607 -5.109 1.00 97.88 104 LEU A N 1
ATOM 806 C CA . LEU A 1 104 ? -3.325 -4.512 -4.015 1.00 97.88 104 LEU A CA 1
ATOM 807 C C . LEU A 1 104 ? -4.553 -4.758 -3.137 1.00 97.88 104 LEU A C 1
ATOM 809 O O . LEU A 1 104 ? -5.309 -3.829 -2.854 1.00 97.88 104 LEU A O 1
ATOM 813 N N . ASP A 1 105 ? -4.715 -5.994 -2.671 1.00 97.31 105 ASP A N 1
ATOM 814 C CA . ASP A 1 105 ? -5.737 -6.404 -1.700 1.00 97.31 105 ASP A CA 1
ATOM 815 C C . ASP A 1 105 ? -5.084 -7.303 -0.627 1.00 97.31 105 ASP A C 1
ATOM 817 O O . ASP A 1 105 ? -5.157 -8.538 -0.705 1.00 97.31 105 ASP A O 1
ATOM 821 N N . PRO A 1 106 ? -4.347 -6.707 0.336 1.00 96.12 106 PRO A N 1
ATOM 822 C CA . PRO A 1 106 ? -3.578 -7.442 1.328 1.00 96.12 106 PRO A CA 1
ATOM 823 C C . PRO A 1 106 ? -4.497 -8.226 2.261 1.00 96.12 106 PRO A C 1
ATOM 825 O O . PRO A 1 106 ? -5.417 -7.691 2.884 1.00 96.12 106 PRO A O 1
ATOM 828 N N . ILE A 1 107 ? -4.191 -9.508 2.414 1.00 93.50 107 ILE A N 1
ATOM 829 C CA . ILE A 1 107 ? -4.863 -10.401 3.343 1.00 93.50 107 ILE A CA 1
ATOM 830 C C . ILE A 1 107 ? -4.145 -10.281 4.695 1.00 93.50 107 ILE A C 1
ATOM 832 O O . ILE A 1 107 ? -2.924 -10.488 4.766 1.00 93.50 107 ILE A O 1
ATOM 836 N N . PRO A 1 108 ? -4.866 -9.945 5.780 1.00 87.50 108 PRO A N 1
ATOM 837 C CA . PRO A 1 108 ? -4.282 -9.948 7.111 1.00 87.50 108 PRO A CA 1
ATOM 838 C C . PRO A 1 108 ? -3.733 -11.345 7.436 1.00 87.50 108 PRO A C 1
ATOM 840 O O . PRO A 1 108 ? -4.387 -12.346 7.124 1.00 87.50 108 PRO A O 1
ATOM 843 N N . PRO A 1 109 ? -2.545 -11.450 8.055 1.00 87.12 109 PRO A N 1
ATOM 844 C CA . PRO A 1 109 ? -2.045 -12.740 8.498 1.00 87.12 109 PRO A CA 1
ATOM 845 C C . PRO A 1 109 ? -2.973 -13.336 9.575 1.00 87.12 109 PRO A C 1
ATOM 847 O O . PRO A 1 109 ? -3.739 -12.609 10.215 1.00 87.12 109 PRO A O 1
ATOM 850 N N . PRO A 1 110 ? -2.922 -14.656 9.812 1.00 84.69 110 PRO A N 1
ATOM 851 C CA . PRO A 1 110 ? -3.679 -15.276 10.895 1.00 84.69 110 PRO A CA 1
ATOM 852 C C . PRO A 1 110 ? -3.402 -14.587 12.241 1.00 84.69 110 PRO A C 1
ATOM 854 O O . PRO A 1 110 ? -2.246 -14.347 12.587 1.00 84.69 110 PRO A O 1
ATOM 857 N N . GLY A 1 111 ? -4.459 -14.258 12.988 1.00 81.25 111 GLY A N 1
ATOM 858 C CA . GLY A 1 111 ? -4.370 -13.562 14.279 1.00 81.25 111 GLY A CA 1
ATOM 859 C C . GLY A 1 111 ? -4.243 -12.034 14.194 1.00 81.25 111 GLY A C 1
ATOM 860 O O . GLY A 1 111 ? -4.203 -11.362 15.221 1.00 81.25 111 GLY A O 1
ATOM 861 N N . TRP A 1 112 ? -4.205 -11.444 12.996 1.00 76.44 112 TRP A N 1
ATOM 862 C CA . TRP A 1 112 ? -4.208 -9.987 12.852 1.00 76.44 112 TRP A CA 1
ATOM 863 C C . TRP A 1 112 ? -5.598 -9.416 13.162 1.00 76.44 112 TRP A C 1
ATOM 865 O O . TRP A 1 112 ? -6.598 -9.850 12.592 1.00 76.44 112 TRP A O 1
ATOM 875 N N . GLY A 1 113 ? -5.674 -8.451 14.081 1.00 73.12 113 GLY A N 1
ATOM 876 C CA . GLY A 1 113 ? -6.945 -7.911 14.586 1.00 73.12 113 GLY A CA 1
ATOM 877 C C . GLY A 1 113 ? -7.641 -8.796 15.630 1.00 73.12 113 GLY A C 1
ATOM 878 O O . GLY A 1 113 ? -8.605 -8.360 16.262 1.00 73.12 113 GLY A O 1
ATOM 879 N N . GLU A 1 114 ? -7.133 -10.005 15.872 1.00 75.69 114 GLU A N 1
ATOM 880 C CA . GLU A 1 114 ? -7.450 -10.777 17.069 1.00 75.69 114 GLU A CA 1
ATOM 881 C C . GLU A 1 114 ? -6.508 -10.312 18.183 1.00 75.69 114 GLU A C 1
ATOM 883 O O . GLU A 1 114 ? -5.485 -10.933 18.459 1.00 75.69 114 GLU A O 1
ATOM 888 N N . GLU A 1 115 ? -6.818 -9.171 18.808 1.00 70.62 115 GLU A N 1
ATOM 889 C CA . GLU A 1 115 ? -6.152 -8.803 20.059 1.00 70.62 115 GLU A CA 1
ATOM 890 C C . GLU A 1 115 ? -6.317 -9.974 21.045 1.00 70.62 115 GLU A C 1
ATOM 892 O O . GLU A 1 115 ? -7.464 -10.362 21.318 1.00 70.62 115 GLU A O 1
ATOM 897 N N . PRO A 1 116 ? -5.216 -10.541 21.587 1.00 68.75 116 PRO A N 1
ATOM 898 C CA . PRO A 1 116 ? -5.272 -11.669 22.521 1.00 68.75 116 PRO A CA 1
ATOM 899 C C . PRO A 1 116 ? -6.214 -11.414 23.705 1.00 68.75 116 PRO A C 1
ATOM 901 O O . PRO A 1 116 ? -6.751 -12.346 24.303 1.00 68.75 116 PRO A O 1
ATOM 904 N N . ASP A 1 117 ? -6.441 -10.142 24.022 1.00 74.25 117 ASP A N 1
ATOM 905 C CA . ASP A 1 117 ? -7.271 -9.655 25.101 1.00 74.25 117 ASP A CA 1
ATOM 906 C C . ASP A 1 117 ? -8.348 -8.668 24.634 1.00 74.25 117 ASP A C 1
ATOM 908 O O . ASP A 1 117 ? -8.735 -7.816 25.423 1.00 74.25 117 ASP A O 1
ATOM 912 N N . ARG A 1 118 ? -8.922 -8.796 23.425 1.00 80.88 118 ARG A N 1
ATOM 913 C CA . ARG A 1 118 ? -10.028 -7.916 22.971 1.00 80.88 118 ARG A CA 1
ATOM 914 C C . ARG A 1 118 ? -11.083 -7.681 24.062 1.00 80.88 118 ARG A C 1
ATOM 916 O O . ARG A 1 118 ? -11.513 -6.557 24.288 1.00 80.88 118 ARG A O 1
ATOM 923 N N . LYS A 1 119 ? -11.472 -8.745 24.776 1.00 83.00 119 LYS A N 1
ATOM 924 C CA . LYS A 1 119 ? -12.403 -8.663 25.918 1.00 83.00 119 LYS A CA 1
ATOM 925 C C . LYS A 1 119 ? -11.824 -7.906 27.118 1.00 83.00 119 LYS A C 1
ATOM 927 O O . LYS A 1 119 ? -12.565 -7.213 27.803 1.00 83.00 119 LYS A O 1
ATOM 932 N N . GLY A 1 120 ? -10.532 -8.065 27.389 1.00 85.06 120 GLY A N 1
ATOM 933 C CA . GLY A 1 120 ? -9.795 -7.319 28.407 1.00 85.06 120 GLY A CA 1
ATOM 934 C C . GLY A 1 120 ? -9.706 -5.829 28.078 1.00 85.06 120 GLY A C 1
ATOM 935 O O . GLY A 1 120 ? -10.075 -5.016 28.921 1.00 85.06 120 GLY A O 1
ATOM 936 N N . ASN A 1 121 ? -9.331 -5.471 26.849 1.00 81.00 121 ASN A N 1
ATOM 937 C CA . ASN A 1 121 ? -9.268 -4.083 26.384 1.00 81.00 121 ASN A CA 1
ATOM 938 C C . ASN A 1 121 ? -10.652 -3.430 26.346 1.00 81.00 121 ASN A C 1
ATOM 940 O O . ASN A 1 121 ? -10.807 -2.292 26.783 1.00 81.00 121 ASN A O 1
ATOM 944 N N . GLU A 1 122 ? -11.681 -4.161 25.915 1.00 85.88 122 GLU A N 1
ATOM 945 C CA . GLU A 1 122 ? -13.068 -3.693 25.953 1.00 85.88 122 GLU A CA 1
ATOM 946 C C . GLU A 1 122 ? -13.547 -3.466 27.396 1.00 85.88 122 GLU A C 1
ATOM 948 O O . GLU A 1 122 ? -14.127 -2.423 27.702 1.00 85.88 122 GLU A O 1
ATOM 953 N N . LEU A 1 123 ? -13.249 -4.388 28.315 1.00 89.94 123 LEU A N 1
ATOM 954 C CA . LEU A 1 123 ? -13.583 -4.231 29.731 1.00 89.94 123 LEU A CA 1
ATOM 955 C C . LEU A 1 123 ? -12.823 -3.061 30.372 1.00 89.94 123 LEU A C 1
ATOM 957 O O . LEU A 1 123 ? -13.414 -2.305 31.143 1.00 89.94 123 LEU A O 1
ATOM 961 N N . LEU A 1 124 ? -11.541 -2.883 30.045 1.00 87.75 124 LEU A N 1
ATOM 962 C CA . LEU A 1 124 ? -10.723 -1.765 30.516 1.00 87.75 124 LEU A CA 1
ATOM 963 C C . LEU A 1 124 ? -11.290 -0.431 30.016 1.00 87.75 124 LEU A C 1
ATOM 965 O O . LEU A 1 124 ? -11.504 0.479 30.816 1.00 87.75 124 LEU A O 1
ATOM 969 N N . PHE A 1 125 ? -11.594 -0.338 28.718 1.00 87.56 125 PHE A N 1
ATOM 970 C CA . PHE A 1 125 ? -12.211 0.833 28.102 1.00 87.56 125 PHE A CA 1
ATOM 971 C C . PHE A 1 125 ? -13.521 1.192 28.811 1.00 87.56 125 PHE A C 1
ATOM 973 O O . PHE A 1 125 ? -13.660 2.296 29.343 1.00 87.56 125 PHE A O 1
ATOM 980 N N . TRP A 1 126 ? -14.459 0.249 28.915 1.00 90.88 126 TRP A N 1
ATOM 981 C CA . TRP A 1 126 ? -15.738 0.504 29.578 1.00 90.88 126 TRP A CA 1
ATOM 982 C C . TRP A 1 126 ? -15.596 0.795 31.070 1.00 90.88 126 TRP A C 1
ATOM 984 O O . TRP A 1 126 ? -16.379 1.577 31.601 1.00 90.88 126 TRP A O 1
ATOM 994 N N . SER A 1 127 ? -14.592 0.242 31.750 1.00 93.50 127 SER A N 1
ATOM 995 C CA . SER A 1 127 ? -14.333 0.559 33.159 1.00 93.50 127 SER A CA 1
ATOM 996 C C . SER A 1 127 ? -13.869 2.004 33.332 1.00 93.50 127 SER A C 1
ATOM 998 O O . SER A 1 127 ? -14.404 2.716 34.180 1.00 93.50 127 SER A O 1
ATOM 1000 N N . VAL A 1 128 ? -12.925 2.468 32.507 1.00 91.75 128 VAL A N 1
ATOM 1001 C CA . VAL A 1 128 ? -12.416 3.847 32.573 1.00 91.75 128 VAL A CA 1
ATOM 1002 C C . VAL A 1 128 ? -13.507 4.848 32.187 1.00 91.75 128 VAL A C 1
ATOM 1004 O O . VAL A 1 128 ? -13.803 5.771 32.950 1.00 91.75 128 VAL A O 1
ATOM 1007 N N . PHE A 1 129 ? -14.150 4.656 31.034 1.00 90.25 129 PHE A N 1
ATOM 1008 C CA . PHE A 1 129 ? -15.164 5.593 30.544 1.00 90.25 129 PHE A CA 1
ATOM 1009 C C . PHE A 1 129 ? -16.481 5.497 31.322 1.00 90.25 129 PHE A C 1
ATOM 1011 O O . PHE A 1 129 ? -17.112 6.520 31.591 1.00 90.25 129 PHE A O 1
ATOM 1018 N N . GLY A 1 130 ? -16.874 4.298 31.754 1.00 92.88 130 GLY A N 1
ATOM 1019 C CA . GLY A 1 130 ? -18.055 4.081 32.587 1.00 92.88 130 GLY A CA 1
ATOM 1020 C C . GLY A 1 130 ? -17.914 4.708 33.973 1.00 92.88 130 GLY A C 1
ATOM 1021 O O . GLY A 1 130 ? -18.831 5.393 34.428 1.00 92.88 130 GLY A O 1
ATOM 1022 N N . ALA A 1 131 ? -16.751 4.564 34.621 1.00 93.12 131 ALA A N 1
ATOM 1023 C CA . ALA A 1 131 ? -16.480 5.239 35.890 1.00 93.12 131 ALA A CA 1
ATOM 1024 C C . ALA A 1 131 ? -16.491 6.767 35.730 1.00 93.12 131 ALA A C 1
ATOM 1026 O O . ALA A 1 131 ? -17.094 7.466 36.546 1.00 93.12 131 ALA A O 1
ATOM 1027 N N . GLY A 1 132 ? -15.898 7.288 34.649 1.00 92.94 132 GLY A N 1
ATOM 1028 C CA . GLY A 1 132 ? -15.956 8.713 34.320 1.00 92.94 132 GLY A CA 1
ATOM 1029 C C . GLY A 1 132 ? -17.393 9.226 34.189 1.00 92.94 132 GLY A C 1
ATOM 1030 O O . GLY A 1 132 ? -17.757 10.213 34.829 1.00 92.94 132 GLY A O 1
ATOM 1031 N N . ALA A 1 133 ? -18.241 8.526 33.430 1.00 94.06 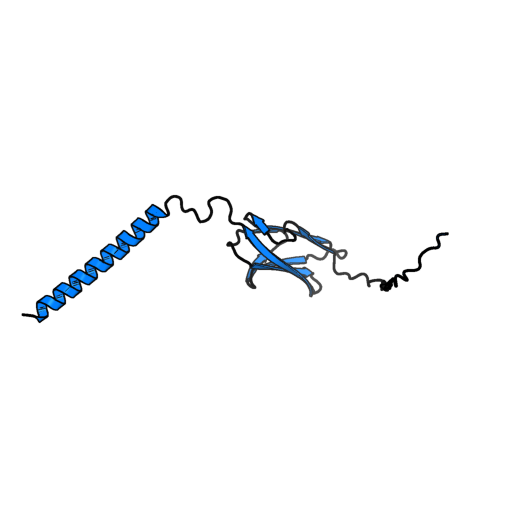133 ALA A N 1
ATOM 1032 C CA . ALA A 1 133 ? -19.649 8.887 33.261 1.00 94.06 133 ALA A CA 1
ATOM 1033 C C . ALA A 1 133 ? -20.418 8.912 34.596 1.00 94.06 133 ALA A C 1
ATOM 1035 O O . ALA A 1 133 ? -21.205 9.829 34.835 1.00 94.06 133 ALA A O 1
ATOM 1036 N N . LEU A 1 134 ? -20.155 7.954 35.493 1.00 95.25 134 LEU A N 1
ATOM 1037 C CA . LEU A 1 134 ? -20.767 7.918 36.825 1.00 95.25 134 LEU A CA 1
ATOM 1038 C C . LEU A 1 134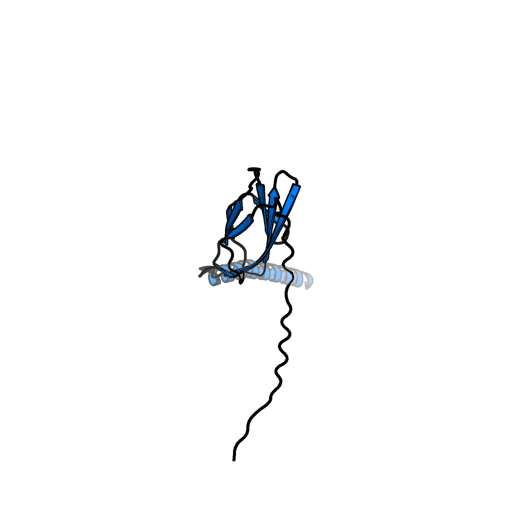 ? -20.340 9.102 37.700 1.00 95.25 134 LEU A C 1
ATOM 1040 O O . LEU A 1 134 ? -21.185 9.681 38.383 1.00 95.25 134 LEU A O 1
ATOM 1044 N N . ILE A 1 135 ? -19.066 9.503 37.653 1.00 95.75 135 ILE A N 1
ATOM 1045 C CA . ILE A 1 135 ? -18.571 10.683 38.380 1.00 95.75 135 ILE A CA 1
ATOM 1046 C C . ILE A 1 135 ? -19.294 11.948 37.899 1.00 95.75 135 ILE A C 1
ATOM 1048 O O . ILE A 1 135 ? -19.778 12.730 38.720 1.00 95.75 135 ILE A O 1
ATOM 1052 N N . PHE A 1 136 ? -19.428 12.134 36.581 1.00 95.38 136 PHE A N 1
ATOM 1053 C CA . PHE A 1 136 ? -20.155 13.280 36.025 1.00 95.38 136 PHE A CA 1
ATOM 1054 C C . PHE A 1 136 ? -21.639 13.271 36.400 1.00 95.38 136 PHE A C 1
ATOM 1056 O O . PHE A 1 136 ? -22.177 14.312 36.780 1.00 95.38 136 PHE A O 1
ATOM 1063 N N . ALA A 1 137 ? -22.296 12.110 36.348 1.00 96.12 137 ALA A N 1
ATOM 1064 C CA . ALA A 1 137 ? -23.692 11.975 36.753 1.00 96.12 137 ALA A CA 1
ATOM 1065 C C . ALA A 1 137 ? -23.890 12.317 38.239 1.00 96.12 137 ALA A C 1
ATOM 1067 O O . ALA A 1 137 ? -24.809 13.062 38.583 1.00 96.12 137 ALA A O 1
ATOM 1068 N N . ALA A 1 138 ? -23.001 11.838 39.113 1.00 97.12 138 ALA A N 1
ATOM 1069 C CA . ALA A 1 138 ? -23.037 12.145 40.540 1.00 97.12 138 ALA A CA 1
ATOM 1070 C C . ALA A 1 138 ? -22.829 13.644 40.810 1.00 97.12 138 ALA A C 1
ATOM 1072 O O . ALA A 1 138 ? -23.575 14.239 41.589 1.00 97.12 138 ALA A O 1
ATOM 1073 N N . ALA A 1 139 ? -21.870 14.279 40.129 1.00 97.69 139 ALA A N 1
ATOM 1074 C CA . ALA A 1 139 ? -21.635 15.716 40.242 1.00 97.69 139 ALA A CA 1
ATOM 1075 C C . ALA A 1 139 ? -22.850 16.538 39.775 1.00 97.69 139 ALA A C 1
ATOM 1077 O O . ALA A 1 139 ? -23.257 17.483 40.452 1.00 97.69 139 ALA A O 1
ATOM 1078 N N . ALA A 1 140 ? -23.471 16.157 38.655 1.00 97.25 140 ALA A N 1
ATOM 1079 C CA . ALA A 1 140 ? -24.672 16.815 38.145 1.00 97.25 140 ALA A CA 1
ATOM 1080 C C . ALA A 1 140 ? -25.863 16.672 39.107 1.00 97.25 140 ALA A C 1
ATOM 1082 O O . ALA A 1 140 ? -26.542 17.659 39.397 1.00 97.25 140 ALA A O 1
ATOM 1083 N N . ALA A 1 141 ? -26.083 15.468 39.644 1.00 97.31 141 ALA A N 1
ATOM 1084 C CA . ALA A 1 141 ? -27.125 15.212 40.634 1.00 97.31 141 ALA A CA 1
ATOM 1085 C C . ALA A 1 141 ? -26.908 16.039 41.910 1.00 97.31 141 ALA A C 1
ATOM 1087 O O . ALA A 1 141 ? -27.847 16.644 42.424 1.00 97.31 141 ALA A O 1
ATOM 1088 N N . TRP A 1 142 ? -25.664 16.130 42.384 1.00 97.62 142 TRP A N 1
ATOM 1089 C CA . TRP A 1 142 ? -25.317 16.941 43.548 1.00 97.62 142 TRP A CA 1
ATOM 1090 C C . TRP A 1 142 ? -25.599 18.435 43.329 1.00 97.62 142 TRP A C 1
ATOM 1092 O O . TRP A 1 142 ? -26.222 19.074 44.179 1.00 97.62 142 TRP A O 1
ATOM 1102 N N . ILE A 1 143 ? -25.218 18.985 42.170 1.00 97.44 143 ILE A N 1
ATOM 1103 C CA . ILE A 1 143 ? -25.517 20.379 41.801 1.00 97.44 143 ILE A CA 1
ATOM 1104 C C . ILE A 1 143 ? -27.030 20.624 41.749 1.00 97.44 143 ILE A C 1
ATOM 1106 O O . ILE A 1 143 ? -27.497 21.670 42.198 1.00 97.44 143 ILE A O 1
ATOM 1110 N N . TRP A 1 144 ? -27.797 19.681 41.197 1.00 96.62 144 TRP A N 1
ATOM 1111 C CA . TRP A 1 144 ? -29.251 19.797 41.107 1.00 96.62 144 TRP A CA 1
ATOM 1112 C C . TRP A 1 144 ? -29.910 19.830 42.490 1.00 96.62 144 TRP A C 1
ATOM 1114 O O . TRP A 1 144 ? -30.720 20.717 42.751 1.00 96.62 144 TRP A O 1
ATOM 1124 N N . LEU A 1 145 ? -29.495 18.942 43.400 1.00 97.00 145 LEU A N 1
ATOM 1125 C CA . LEU A 1 145 ? -30.004 18.905 44.775 1.00 97.00 145 LEU A CA 1
ATOM 1126 C C . LEU A 1 145 ? -29.738 20.215 45.529 1.00 97.00 145 LEU A C 1
ATOM 1128 O O . LEU A 1 145 ? -30.622 20.713 46.215 1.00 97.00 145 LEU A O 1
ATOM 1132 N N . ARG A 1 146 ? -28.564 20.832 45.344 1.00 97.19 146 ARG A N 1
ATOM 1133 C CA . ARG A 1 146 ? -28.207 22.107 45.997 1.00 97.19 146 ARG A CA 1
ATOM 1134 C C . ARG A 1 146 ? -28.994 23.321 45.503 1.00 97.19 146 ARG A C 1
ATOM 1136 O O . ARG A 1 146 ? -28.943 24.358 46.150 1.00 97.19 146 ARG A O 1
ATOM 1143 N N . LYS A 1 147 ? -29.677 23.223 44.361 1.00 93.56 147 LYS A N 1
ATOM 1144 C CA . LYS A 1 147 ? -30.561 24.284 43.848 1.00 93.56 147 LYS A CA 1
ATOM 1145 C C . LYS A 1 147 ? -32.006 24.153 44.328 1.00 93.56 147 LYS A C 1
ATOM 1147 O O . LYS A 1 147 ? -32.786 25.069 44.094 1.00 93.56 147 LYS A O 1
ATOM 1152 N N . ALA A 1 148 ? -32.371 23.005 44.896 1.00 88.50 148 ALA A N 1
ATOM 1153 C CA . ALA A 1 148 ? -33.726 22.728 45.359 1.00 88.50 148 ALA A CA 1
ATOM 1154 C C . ALA A 1 148 ? -33.965 23.141 46.827 1.00 88.50 148 ALA A C 1
ATOM 1156 O O . ALA A 1 148 ? -35.112 23.115 47.268 1.00 88.50 148 ALA A O 1
ATOM 1157 N N . GLU A 1 149 ? -32.901 23.499 47.555 1.00 83.12 149 GLU A N 1
ATOM 1158 C CA . GLU A 1 149 ? -32.916 24.098 48.904 1.00 83.12 149 GLU A CA 1
ATOM 1159 C C . GLU A 1 149 ? -33.049 25.626 48.827 1.00 83.12 149 GLU A C 1
ATOM 1161 O O . GLU A 1 149 ? -33.808 26.187 49.649 1.00 83.12 149 GLU A O 1
#

Foldseek 3Di:
DDDDDDDDDDDPDPPDPPDPPDPPLQWDKDKPQQDPVQEDEDDRKIFIDTDGPVPFDKKKFKAKQNHTDDIDGIDHGRDDADWIKIWIWIQTPVRDIDIDIDTHGYDYDPCVVVPVPPVVVVVVVCVVVVVVVVVVVVVVVVVVVVVVD

pLDDT: mean 84.26, std 18.19, range [39.28, 98.62]

Radius of gyration: 30.98 Å; chains: 1; bounding box: 58×65×98 Å

Secondary structure (DSSP, 8-state):
------------------------SS-EEEEES--TT-EEESSEEEEEEEE-TT-PPEEEEEEETTEEEEESSEEEE---SS-EEEEEEEEETTS-EEEEEEEEEEEPPTTTT--TTHHHHHHHHHHHHHHHHHHHHHHHHHHHHHT--